Protein AF-A0A3A4AD34-F1 (afdb_monomer)

Radius of gyration: 14.54 Å; Cα contacts (8 Å, |Δi|>4): 156; chains: 1; bounding box: 36×30×35 Å

Solvent-accessible surface area (backbone atoms only — not comparable to full-atom values): 5460 Å² total; per-residue (Å²): 129,87,78,80,65,70,37,79,49,78,54,99,88,50,34,32,33,32,64,46,77,50,74,63,73,55,93,73,33,27,45,31,44,31,38,33,37,31,51,60,79,97,56,48,69,43,55,29,47,31,47,44,41,23,40,72,88,65,48,76,56,86,83,56,52,71,37,44,65,67,53,50,56,54,50,55,55,58,35,70,82,33,63,68,60,44,49,53,53,28,55,74,73,75,97

Organism: NCBI:txid1070861

Sequence (95 aa):
MARKVPRPFAYSWGSGRIVEEATAPNEFYEPALQLLVVEGGEHDGEEHLRFCFYSPGGSFQRHPLVVNREDIAELRRALGETPRIRAMLRELAGE

Structure (mmCIF, N/CA/C/O backbone):
data_AF-A0A3A4AD34-F1
#
_entry.id   AF-A0A3A4AD34-F1
#
loop_
_atom_site.group_PDB
_atom_site.id
_atom_site.type_symb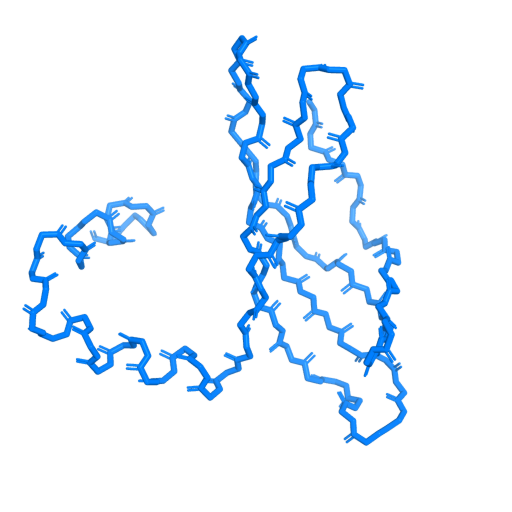ol
_atom_site.label_atom_id
_atom_site.label_alt_id
_atom_site.label_comp_id
_atom_site.label_asym_id
_atom_site.label_entity_id
_atom_site.label_seq_id
_atom_site.pdbx_PDB_ins_code
_atom_site.Cartn_x
_atom_site.Cartn_y
_atom_site.Cartn_z
_atom_site.occupancy
_atom_site.B_iso_or_equiv
_atom_site.auth_seq_id
_atom_site.auth_comp_id
_atom_site.auth_asym_id
_atom_site.auth_atom_id
_atom_site.pdbx_PDB_model_num
ATOM 1 N N . MET A 1 1 ? -16.777 5.208 -6.425 1.00 57.22 1 MET A N 1
ATOM 2 C CA . MET A 1 1 ? -16.560 4.289 -7.567 1.00 57.22 1 MET A CA 1
ATOM 3 C C . MET A 1 1 ? -15.060 4.067 -7.660 1.00 57.22 1 MET A C 1
ATOM 5 O O . MET A 1 1 ? -14.350 5.066 -7.661 1.00 57.22 1 MET A O 1
ATOM 9 N N . ALA A 1 2 ? -14.582 2.819 -7.663 1.00 69.38 2 ALA A N 1
ATOM 10 C CA . ALA A 1 2 ? -13.145 2.537 -7.725 1.00 69.38 2 ALA A CA 1
ATOM 11 C C . ALA A 1 2 ? -12.527 3.144 -8.999 1.00 69.38 2 ALA A C 1
ATOM 13 O O . ALA A 1 2 ? -13.159 3.135 -10.064 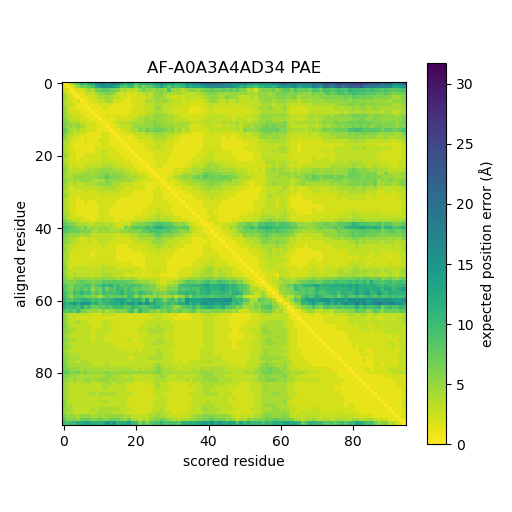1.00 69.38 2 ALA A O 1
ATOM 14 N N . ARG A 1 3 ? -11.324 3.724 -8.890 1.00 86.88 3 ARG A N 1
ATOM 15 C CA . ARG A 1 3 ? -10.634 4.330 -10.040 1.00 86.88 3 ARG A CA 1
ATOM 16 C C . ARG A 1 3 ? -10.186 3.217 -10.987 1.00 86.88 3 ARG A C 1
ATOM 18 O O . ARG A 1 3 ? -9.881 2.110 -10.556 1.00 86.88 3 ARG A O 1
ATOM 25 N N . LYS A 1 4 ? -10.132 3.504 -12.291 1.00 92.31 4 LYS A N 1
ATOM 26 C CA . LYS A 1 4 ? -9.649 2.521 -13.270 1.00 92.31 4 LYS A CA 1
ATOM 27 C C . LYS A 1 4 ? -8.163 2.232 -13.044 1.00 92.31 4 LYS A C 1
ATOM 29 O O . LYS A 1 4 ? -7.361 3.162 -12.949 1.00 92.31 4 LYS A O 1
ATOM 34 N N . VAL A 1 5 ? -7.829 0.947 -13.019 1.00 94.38 5 VAL A N 1
ATOM 35 C CA . VAL A 1 5 ? -6.466 0.411 -13.049 1.00 94.38 5 VAL A CA 1
ATOM 36 C C . VAL A 1 5 ? -6.265 -0.385 -14.356 1.00 94.38 5 VAL A C 1
ATOM 38 O O . VAL A 1 5 ? -7.244 -0.922 -14.879 1.00 94.38 5 VAL A O 1
ATOM 41 N N . PRO A 1 6 ? -5.045 -0.435 -14.923 1.00 96.38 6 PRO A N 1
ATOM 42 C CA . PRO A 1 6 ? -3.849 0.229 -14.427 1.00 96.38 6 PRO A CA 1
ATOM 43 C C . PRO A 1 6 ? -3.837 1.733 -14.731 1.00 96.38 6 PRO A C 1
ATOM 45 O O . PRO A 1 6 ? -4.418 2.192 -15.715 1.00 96.38 6 PRO A O 1
ATOM 48 N N . ARG A 1 7 ? -3.144 2.514 -13.898 1.00 96.06 7 ARG A N 1
ATOM 49 C CA . ARG A 1 7 ? -2.924 3.953 -14.137 1.00 96.06 7 ARG A CA 1
ATOM 50 C C . ARG A 1 7 ? -1.534 4.389 -13.678 1.00 96.06 7 ARG A C 1
ATOM 52 O O . ARG A 1 7 ? -1.011 3.793 -12.738 1.00 96.06 7 ARG A O 1
ATOM 59 N N . PRO A 1 8 ? -0.934 5.414 -14.301 1.00 96.25 8 PRO A N 1
ATOM 60 C CA . PRO A 1 8 ? 0.432 5.794 -13.981 1.00 96.25 8 PRO A CA 1
ATOM 61 C C . PRO A 1 8 ? 0.555 6.391 -12.573 1.00 96.25 8 PRO A C 1
ATOM 63 O O . PRO A 1 8 ? -0.368 7.037 -12.064 1.00 96.25 8 PRO A O 1
ATOM 66 N N . PHE A 1 9 ? 1.731 6.222 -11.977 1.00 94.31 9 PHE A N 1
ATOM 67 C CA . PHE A 1 9 ? 2.222 7.038 -10.872 1.00 94.31 9 PHE A CA 1
ATOM 68 C C . PHE A 1 9 ? 3.616 7.576 -11.209 1.00 94.31 9 PHE A C 1
ATOM 70 O O . PHE A 1 9 ? 4.351 6.983 -11.997 1.00 94.31 9 PHE A O 1
ATOM 77 N N . ALA A 1 10 ? 3.980 8.692 -10.586 1.00 92.88 10 ALA A N 1
ATOM 78 C CA . ALA A 1 10 ? 5.318 9.253 -10.674 1.00 92.88 10 ALA A CA 1
ATOM 79 C C . ALA A 1 10 ? 5.700 9.878 -9.330 1.00 92.88 10 ALA A C 1
ATOM 81 O O . ALA A 1 10 ? 4.944 10.673 -8.766 1.00 92.88 10 ALA A O 1
ATOM 82 N N . TYR A 1 11 ? 6.873 9.504 -8.840 1.00 89.62 11 TYR A N 1
ATOM 83 C CA . TYR A 1 11 ? 7.552 10.063 -7.682 1.00 89.62 11 TYR A CA 1
ATOM 84 C C . TYR A 1 11 ? 8.949 10.535 -8.086 1.00 89.62 11 TYR A C 1
ATOM 86 O O . TYR A 1 11 ? 9.458 10.184 -9.146 1.00 89.62 11 TYR A O 1
ATOM 94 N N . SER A 1 12 ? 9.599 11.308 -7.216 1.00 88.00 12 SER A N 1
ATOM 95 C CA . SER A 1 12 ? 10.989 11.733 -7.426 1.00 88.00 12 SER A CA 1
ATOM 96 C C . SER A 1 12 ? 11.986 10.569 -7.450 1.00 88.00 12 SER A C 1
ATOM 98 O O . SER A 1 12 ? 13.084 10.736 -7.964 1.00 88.00 12 SER A O 1
ATOM 100 N N . TRP A 1 13 ? 11.620 9.420 -6.877 1.00 87.19 13 TRP A N 1
ATOM 101 C CA 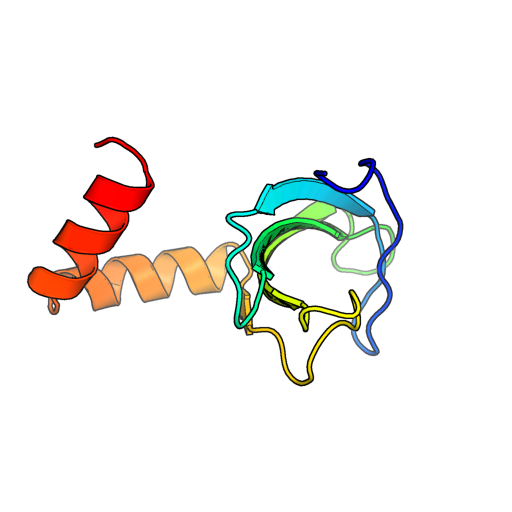. TRP A 1 13 ? 12.455 8.220 -6.778 1.00 87.19 13 TRP A CA 1
ATOM 102 C C . TRP A 1 13 ? 12.108 7.137 -7.812 1.00 87.19 13 TRP A C 1
ATOM 104 O O . TRP A 1 13 ? 12.837 6.162 -7.921 1.00 87.19 13 TRP A O 1
ATOM 114 N N . GLY A 1 14 ? 11.013 7.278 -8.566 1.00 90.50 14 GLY A N 1
ATOM 115 C CA . GLY A 1 14 ? 10.576 6.248 -9.509 1.00 90.50 14 GLY A CA 1
ATOM 116 C C . GLY A 1 14 ? 9.186 6.496 -10.085 1.00 90.50 14 GLY A C 1
ATOM 117 O O . GLY A 1 14 ? 8.402 7.298 -9.572 1.00 90.50 14 GLY A O 1
ATOM 118 N N . SER A 1 15 ? 8.864 5.796 -11.166 1.00 95.31 15 SER A N 1
ATOM 119 C CA . SER A 1 15 ? 7.567 5.852 -11.845 1.00 95.31 15 SER A CA 1
ATOM 120 C C . SER A 1 15 ? 7.109 4.457 -12.240 1.00 95.31 15 SER A C 1
ATOM 122 O O . SER A 1 15 ? 7.908 3.530 -12.263 1.00 95.31 15 SER A O 1
ATOM 124 N N . GLY A 1 16 ? 5.831 4.309 -12.567 1.00 97.19 16 GLY A N 1
ATOM 125 C CA . GLY A 1 16 ? 5.291 3.036 -13.026 1.00 97.19 16 GLY A CA 1
ATOM 126 C C . GLY A 1 16 ? 3.775 3.032 -13.011 1.00 97.19 16 GLY A C 1
ATOM 127 O O . GLY A 1 16 ? 3.137 4.058 -13.282 1.00 97.19 16 GLY A O 1
ATOM 128 N N . ARG A 1 17 ? 3.177 1.890 -12.666 1.00 97.94 17 ARG A N 1
ATOM 129 C CA . ARG A 1 17 ? 1.724 1.688 -12.699 1.00 97.94 17 ARG A CA 1
ATOM 130 C C . ARG A 1 17 ? 1.158 1.262 -11.357 1.00 97.94 17 ARG A C 1
ATOM 132 O O . ARG A 1 17 ? 1.713 0.430 -10.659 1.00 97.94 17 ARG A O 1
ATOM 139 N N . ILE A 1 18 ? -0.001 1.814 -11.026 1.00 97.56 18 ILE A N 1
ATOM 140 C CA . ILE A 1 18 ? -0.884 1.283 -9.990 1.00 97.56 18 ILE A CA 1
ATOM 141 C C . ILE A 1 18 ? -1.702 0.190 -10.658 1.00 97.56 18 ILE A C 1
ATOM 143 O O . ILE A 1 18 ? -2.496 0.504 -11.549 1.00 97.56 18 ILE A O 1
ATOM 147 N N . VAL A 1 19 ? -1.469 -1.061 -10.278 1.00 98.12 19 VAL A N 1
ATOM 148 C CA . VAL A 1 19 ? -2.050 -2.246 -10.927 1.00 98.12 19 VAL A CA 1
ATOM 149 C C . VAL A 1 19 ? -3.259 -2.792 -10.170 1.00 98.12 19 VAL A C 1
ATOM 151 O O . VAL A 1 19 ? -4.175 -3.313 -10.798 1.00 98.12 19 VAL A O 1
ATOM 154 N N . GLU A 1 20 ? -3.319 -2.573 -8.854 1.00 97.81 20 GLU A N 1
ATOM 155 C CA . GLU A 1 20 ? -4.467 -2.904 -8.006 1.00 97.81 20 GLU A CA 1
ATOM 156 C C 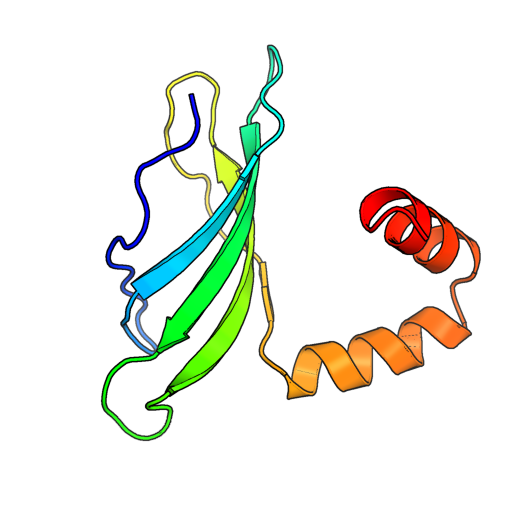. GLU A 1 20 ? -4.802 -1.736 -7.076 1.00 97.81 20 GLU A C 1
ATOM 158 O O . GLU A 1 20 ? -3.924 -0.972 -6.664 1.00 97.81 20 GLU A O 1
ATOM 163 N N . GLU A 1 21 ? -6.085 -1.585 -6.751 1.00 96.56 21 GLU A N 1
ATOM 164 C CA . GLU A 1 21 ? -6.576 -0.574 -5.819 1.00 96.56 21 GLU A CA 1
ATOM 165 C C . GLU A 1 21 ? -7.820 -1.090 -5.084 1.00 96.56 21 GLU A C 1
ATOM 167 O O . GLU A 1 21 ? -8.810 -1.459 -5.715 1.00 96.56 21 GLU A O 1
ATOM 172 N N . ALA A 1 22 ? -7.787 -1.059 -3.753 1.00 95.25 22 ALA A N 1
ATOM 173 C CA . ALA A 1 22 ? -8.944 -1.267 -2.888 1.00 95.25 22 ALA A CA 1
ATOM 174 C C . ALA A 1 22 ? -9.269 0.040 -2.157 1.00 95.25 22 ALA A C 1
ATOM 176 O O . ALA A 1 22 ? -8.364 0.667 -1.604 1.00 95.25 22 ALA A O 1
ATOM 177 N N . THR A 1 23 ? -10.541 0.456 -2.140 1.00 94.44 23 THR A N 1
ATOM 178 C CA . THR A 1 23 ? -10.980 1.682 -1.451 1.00 94.44 23 THR A CA 1
ATOM 179 C C . THR A 1 23 ? -12.257 1.471 -0.639 1.00 94.44 23 THR A C 1
ATOM 181 O O . THR A 1 23 ? -13.064 0.598 -0.954 1.00 94.44 23 THR A O 1
ATOM 184 N N . ALA A 1 24 ? -12.445 2.274 0.415 1.00 92.94 24 ALA A N 1
ATOM 185 C CA . ALA A 1 24 ? -13.613 2.198 1.303 1.00 92.94 24 ALA A CA 1
ATOM 186 C C . ALA A 1 24 ? -14.161 3.602 1.649 1.00 92.94 24 ALA A C 1
ATOM 188 O O . ALA A 1 24 ? -13.956 4.086 2.763 1.00 92.94 24 ALA A O 1
ATOM 189 N N . PRO A 1 25 ? -14.809 4.301 0.695 1.00 91.88 25 PRO A N 1
ATOM 190 C CA . PRO A 1 25 ? -15.242 5.688 0.872 1.00 91.88 25 PRO A CA 1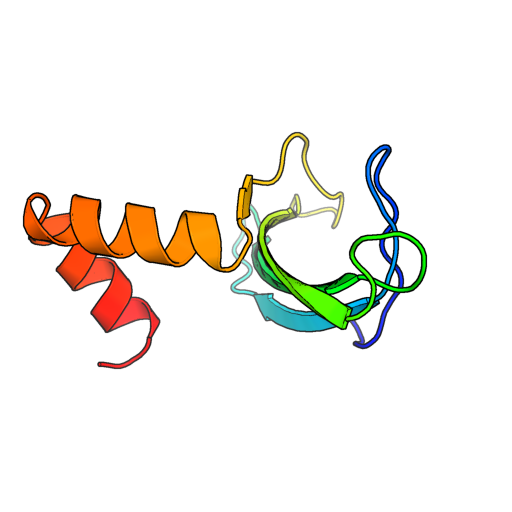
ATOM 191 C C . PRO A 1 25 ? -16.263 5.867 2.003 1.00 91.88 25 PRO A C 1
ATOM 193 O O . PRO A 1 25 ? -17.182 5.065 2.155 1.00 91.88 25 PRO A O 1
ATOM 196 N N . ASN A 1 26 ? -16.137 6.972 2.739 1.00 90.31 26 ASN A N 1
ATOM 197 C CA . ASN A 1 26 ? -17.119 7.465 3.707 1.00 90.31 26 ASN A CA 1
ATOM 198 C C . ASN A 1 26 ? -17.349 8.981 3.519 1.00 90.31 26 ASN A C 1
ATOM 200 O O . ASN A 1 26 ? -16.836 9.582 2.575 1.00 90.31 26 ASN A O 1
ATOM 204 N N . GLU A 1 27 ? -18.138 9.607 4.396 1.00 91.06 27 GLU A N 1
ATOM 205 C CA . GLU A 1 27 ? -18.469 11.040 4.306 1.00 91.06 27 GLU A CA 1
ATOM 206 C C . GLU A 1 27 ? -17.264 11.982 4.511 1.00 91.06 27 GLU A C 1
ATOM 208 O O . GLU A 1 27 ? -17.284 13.126 4.058 1.00 91.06 27 GLU A O 1
ATOM 213 N N . PHE A 1 28 ? -16.198 11.503 5.157 1.00 90.38 28 PHE A N 1
ATOM 214 C CA . PHE A 1 28 ? -15.027 12.296 5.531 1.00 90.38 28 PHE A CA 1
ATOM 215 C C . PHE A 1 28 ? -13.837 12.099 4.591 1.00 90.38 28 PHE A C 1
ATOM 217 O O . PHE A 1 28 ? -13.104 13.053 4.332 1.00 90.38 28 PHE A O 1
ATOM 224 N N . TYR A 1 29 ? -13.600 10.876 4.115 1.00 91.56 29 TYR A N 1
ATOM 225 C CA . TYR A 1 29 ? -12.478 10.534 3.240 1.00 91.56 29 TYR A CA 1
ATOM 226 C C . TYR A 1 29 ? -12.663 9.161 2.578 1.00 91.56 29 TYR A C 1
ATOM 228 O O . TYR A 1 29 ? -13.547 8.376 2.920 1.00 91.56 29 TYR A O 1
ATOM 236 N N . GLU A 1 30 ? -11.783 8.856 1.628 1.00 93.12 30 GLU A N 1
ATOM 237 C CA . GLU A 1 30 ? -11.700 7.558 0.964 1.00 93.12 30 GLU A CA 1
ATOM 238 C C . GLU A 1 30 ? -10.303 6.956 1.191 1.00 93.12 30 GLU A C 1
ATOM 240 O O . GLU A 1 30 ? -9.367 7.339 0.482 1.00 93.12 30 GLU A O 1
ATOM 245 N N . PRO A 1 31 ? -10.118 6.054 2.177 1.00 94.00 31 PRO A N 1
ATOM 246 C CA . PRO A 1 31 ? -8.879 5.305 2.322 1.00 94.00 31 PRO A CA 1
ATOM 247 C C . PRO A 1 31 ? -8.686 4.390 1.115 1.00 94.00 31 PRO A C 1
ATOM 249 O O . PRO A 1 31 ? -9.654 3.850 0.569 1.00 94.00 31 PRO A O 1
ATOM 252 N N . ALA A 1 32 ? -7.430 4.218 0.717 1.00 94.81 32 ALA A N 1
ATOM 253 C CA . ALA A 1 32 ? -7.047 3.399 -0.415 1.00 94.81 32 ALA A CA 1
ATOM 254 C C . ALA A 1 32 ? -5.751 2.626 -0.141 1.00 94.81 32 ALA A C 1
ATOM 256 O O . ALA A 1 32 ? -4.757 3.190 0.331 1.00 94.81 32 ALA A O 1
ATOM 257 N N . LEU A 1 33 ? -5.771 1.343 -0.500 1.00 95.94 33 LEU A N 1
ATOM 258 C CA . LEU A 1 33 ? -4.602 0.476 -0.605 1.00 95.94 33 LEU A CA 1
ATOM 259 C C . LEU A 1 33 ? -4.318 0.256 -2.082 1.00 95.94 33 LEU A C 1
ATOM 261 O O . LEU A 1 33 ? -5.222 -0.109 -2.831 1.00 95.94 33 LEU A O 1
ATOM 265 N N . GLN A 1 34 ? -3.089 0.510 -2.511 1.00 96.94 34 GLN A N 1
ATOM 266 C CA . GLN A 1 34 ? -2.708 0.432 -3.920 1.00 96.94 34 GLN A CA 1
ATOM 267 C C . GLN A 1 34 ? -1.450 -0.403 -4.089 1.00 96.94 34 GLN A C 1
ATOM 269 O O . GLN A 1 34 ? -0.468 -0.166 -3.388 1.00 96.94 34 GLN A O 1
ATOM 274 N N . LEU A 1 35 ? -1.464 -1.319 -5.055 1.00 97.94 35 LEU A N 1
ATOM 275 C CA . LEU A 1 35 ? -0.268 -2.027 -5.498 1.00 97.94 35 LEU A CA 1
ATOM 276 C C . LEU A 1 35 ? 0.366 -1.251 -6.650 1.00 97.94 35 LEU A C 1
ATOM 278 O O . LEU A 1 35 ? -0.279 -0.994 -7.670 1.00 97.94 35 LEU A O 1
ATOM 282 N N . LEU A 1 36 ? 1.615 -0.845 -6.462 1.00 97.75 36 LEU A N 1
ATOM 283 C CA . LEU A 1 36 ? 2.432 -0.130 -7.430 1.00 97.75 36 LEU A CA 1
ATOM 284 C C . LEU A 1 36 ? 3.464 -1.106 -7.988 1.00 97.75 36 LEU A C 1
ATOM 286 O O . LEU A 1 36 ? 4.125 -1.785 -7.213 1.00 97.75 36 LEU A O 1
ATOM 290 N N . VAL A 1 37 ? 3.626 -1.125 -9.305 1.00 98.12 37 VAL A N 1
ATOM 291 C CA . VAL A 1 37 ? 4.728 -1.797 -9.998 1.00 98.12 37 VAL A CA 1
ATOM 292 C C . VAL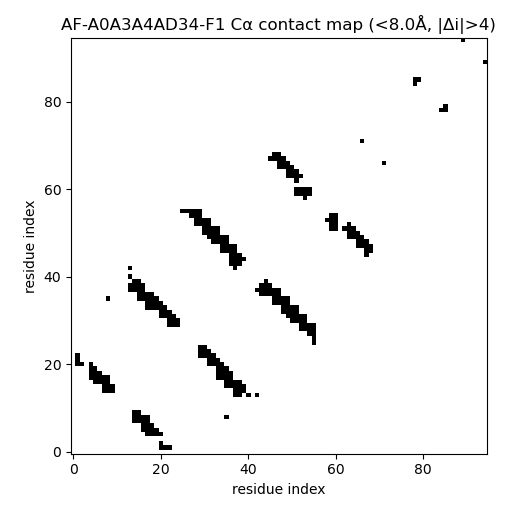 A 1 37 ? 5.584 -0.715 -10.637 1.00 98.12 37 VAL A C 1
ATOM 294 O O . VAL A 1 37 ? 5.072 0.081 -11.434 1.00 98.12 37 VAL A O 1
ATOM 297 N N . VAL A 1 38 ? 6.849 -0.638 -10.235 1.00 97.25 38 VAL A N 1
ATOM 298 C CA . VAL A 1 38 ? 7.828 0.302 -10.793 1.00 97.25 38 VAL A CA 1
ATOM 299 C C . VAL A 1 38 ? 8.189 -0.134 -12.211 1.00 97.25 38 VAL A C 1
ATOM 301 O O . VAL A 1 38 ? 8.302 -1.323 -12.493 1.00 97.25 38 VAL A O 1
ATOM 304 N N . GLU A 1 39 ? 8.339 0.834 -13.109 1.00 97.12 39 GLU A N 1
ATOM 305 C CA . GLU A 1 39 ? 8.725 0.605 -14.498 1.00 97.12 39 GLU A CA 1
ATOM 306 C C . GLU A 1 39 ? 9.988 1.414 -14.825 1.00 97.12 39 GLU A C 1
ATOM 308 O O . GLU A 1 39 ? 10.016 2.642 -14.690 1.00 97.12 39 GLU A O 1
ATOM 313 N N . GLY A 1 40 ? 11.014 0.716 -15.309 1.00 92.12 40 GLY A N 1
ATOM 314 C CA . GLY A 1 40 ? 12.313 1.254 -15.698 1.00 92.12 40 GLY A CA 1
ATOM 315 C C . GLY A 1 40 ? 13.259 1.573 -14.535 1.00 92.12 40 GLY A C 1
ATOM 316 O O . GLY A 1 40 ? 12.891 1.599 -13.363 1.00 92.12 40 GLY A O 1
ATOM 317 N N . GLY A 1 41 ? 14.514 1.865 -14.887 1.00 88.38 41 GLY A N 1
ATOM 318 C CA . GLY A 1 41 ? 15.564 2.176 -13.916 1.00 88.38 41 GLY A CA 1
ATOM 319 C C . GLY A 1 41 ? 16.074 0.945 -13.162 1.00 88.38 41 GLY A C 1
ATOM 320 O O . GLY A 1 41 ? 15.949 -0.180 -13.633 1.00 88.38 41 GLY A O 1
ATOM 321 N N . GLU A 1 42 ? 16.696 1.182 -12.008 1.00 88.25 42 GLU A N 1
ATOM 322 C CA . GLU A 1 42 ? 17.296 0.138 -11.162 1.00 88.25 42 GLU A CA 1
ATOM 323 C C . GLU A 1 42 ? 16.248 -0.757 -10.480 1.00 88.25 42 GLU A C 1
ATOM 325 O O . GLU A 1 42 ? 16.499 -1.936 -10.262 1.00 88.25 42 GLU A O 1
ATOM 330 N N . HIS A 1 43 ? 15.059 -0.212 -10.222 1.00 90.06 43 HIS A N 1
ATOM 331 C CA . HIS A 1 43 ? 13.969 -0.858 -9.486 1.00 90.06 43 HIS A CA 1
ATOM 332 C C . HIS A 1 43 ? 12.870 -1.420 -10.410 1.00 90.06 43 HIS A C 1
ATOM 334 O O . HIS A 1 43 ? 11.726 -1.579 -9.990 1.00 90.06 43 HIS A O 1
ATOM 340 N N . ASP A 1 44 ? 13.170 -1.664 -11.690 1.00 95.19 44 ASP A N 1
ATOM 341 C CA . ASP A 1 44 ? 12.176 -2.135 -12.664 1.00 95.19 44 ASP A CA 1
ATOM 342 C C . ASP A 1 44 ? 11.512 -3.449 -12.218 1.00 95.19 44 ASP A C 1
ATOM 344 O O . ASP A 1 44 ? 12.180 -4.427 -11.877 1.00 95.19 44 ASP A O 1
ATOM 348 N N . GLY A 1 45 ? 10.180 -3.467 -12.220 1.00 96.00 45 GLY A N 1
ATOM 349 C CA . GLY A 1 45 ? 9.374 -4.600 -11.770 1.00 96.00 45 GLY A CA 1
ATOM 350 C C . GLY A 1 45 ? 9.201 -4.718 -10.253 1.00 96.00 45 GLY A C 1
ATOM 351 O O . GLY A 1 45 ? 8.486 -5.620 -9.811 1.00 96.00 45 GLY A O 1
ATOM 352 N N . GLU A 1 46 ? 9.796 -3.836 -9.443 1.00 96.56 46 GLU A N 1
ATOM 353 C CA . GLU A 1 46 ? 9.573 -3.850 -7.996 1.00 96.56 46 GLU A CA 1
ATOM 354 C C . GLU A 1 46 ? 8.119 -3.521 -7.641 1.00 96.56 46 GLU A C 1
ATOM 356 O O . GLU A 1 46 ? 7.492 -2.613 -8.194 1.00 96.56 46 GLU A O 1
ATOM 361 N N . GLU A 1 47 ? 7.592 -4.265 -6.669 1.00 97.56 47 GLU A N 1
ATOM 362 C CA . GLU A 1 47 ? 6.259 -4.057 -6.118 1.00 97.56 47 GLU A CA 1
ATOM 363 C C . GLU A 1 47 ? 6.315 -3.254 -4.820 1.00 97.56 47 GLU A C 1
ATOM 365 O O . GLU A 1 47 ? 7.060 -3.582 -3.891 1.00 97.56 47 GLU A O 1
ATOM 370 N N . HIS A 1 48 ? 5.437 -2.259 -4.725 1.00 97.38 48 HIS A N 1
ATOM 371 C CA . HIS A 1 48 ? 5.246 -1.465 -3.521 1.00 97.38 48 HIS A CA 1
ATOM 372 C C . HIS A 1 48 ? 3.770 -1.402 -3.142 1.00 97.38 48 HIS A C 1
ATOM 374 O O . HIS A 1 48 ? 2.900 -1.202 -3.990 1.00 97.38 48 HIS A O 1
ATOM 380 N N . LEU A 1 49 ? 3.486 -1.488 -1.846 1.00 97.44 49 LEU A N 1
ATOM 381 C CA . LEU A 1 49 ? 2.157 -1.247 -1.302 1.00 97.44 49 LEU A CA 1
ATOM 382 C C . LEU A 1 49 ? 2.067 0.203 -0.825 1.00 97.44 49 LEU A C 1
ATOM 384 O O . LEU A 1 49 ? 2.881 0.663 -0.024 1.00 97.44 49 LEU A O 1
ATOM 388 N N . ARG A 1 50 ? 1.065 0.936 -1.308 1.00 96.69 50 ARG A N 1
ATOM 389 C CA . ARG A 1 50 ? 0.811 2.321 -0.910 1.00 96.69 50 ARG A CA 1
ATOM 390 C C . ARG A 1 50 ? -0.456 2.438 -0.076 1.00 96.69 50 ARG A C 1
ATOM 392 O O . ARG A 1 50 ? -1.546 2.123 -0.550 1.00 96.69 50 ARG A O 1
ATOM 399 N N . PHE A 1 51 ? -0.303 2.991 1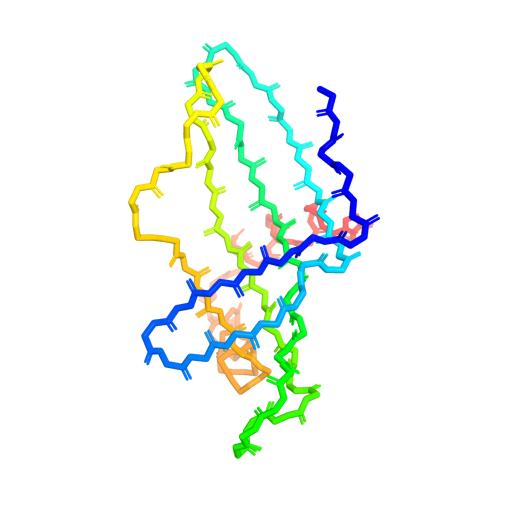.122 1.00 95.62 51 PHE A N 1
ATOM 400 C CA . PHE A 1 51 ? -1.381 3.422 2.003 1.00 95.62 51 PHE A CA 1
ATOM 401 C C . PHE A 1 51 ? -1.611 4.915 1.796 1.00 95.62 51 PHE A C 1
ATOM 403 O O . PHE A 1 51 ? -0.716 5.743 1.995 1.00 95.62 51 PHE A O 1
ATOM 410 N N . CYS A 1 52 ? -2.814 5.271 1.366 1.00 94.50 52 CYS A N 1
ATOM 411 C CA . CYS A 1 52 ? -3.171 6.653 1.086 1.00 94.50 52 CYS A CA 1
ATOM 412 C C . CYS A 1 52 ? -4.659 6.896 1.318 1.00 94.50 52 CYS A C 1
ATOM 414 O O . CYS A 1 52 ? -5.419 5.983 1.636 1.00 94.50 52 CYS A O 1
ATOM 416 N N . PHE A 1 53 ? -5.078 8.145 1.165 1.00 93.19 53 PHE A N 1
ATOM 417 C CA . PHE A 1 53 ? -6.485 8.495 1.182 1.00 93.19 53 PHE A CA 1
ATOM 418 C C . PHE A 1 53 ? -6.761 9.679 0.258 1.00 93.19 53 PHE A C 1
ATOM 420 O O . PHE A 1 53 ? -5.884 10.501 -0.036 1.00 93.19 53 PHE A O 1
ATOM 427 N N . TYR A 1 54 ? -8.004 9.752 -0.197 1.00 90.94 54 TYR A N 1
ATOM 428 C CA . TYR A 1 54 ? -8.540 10.868 -0.958 1.00 90.94 54 TYR A CA 1
ATOM 429 C C . TYR A 1 54 ? -9.503 11.670 -0.085 1.00 90.94 54 TYR A C 1
ATOM 431 O O . TYR A 1 54 ? -10.199 11.117 0.766 1.00 90.94 54 TYR A O 1
ATOM 439 N N . SER A 1 55 ? -9.552 12.982 -0.299 1.00 87.19 55 SER A N 1
ATOM 440 C CA . SER A 1 55 ? -10.610 13.823 0.268 1.00 87.19 55 SER A CA 1
ATOM 441 C C . SER A 1 55 ? -11.973 13.482 -0.359 1.00 87.19 55 SER A C 1
ATOM 443 O O . SER A 1 55 ? -12.010 12.870 -1.431 1.00 87.19 55 SER A O 1
ATOM 445 N N . PRO A 1 56 ? -13.097 13.945 0.221 1.00 82.69 56 PRO A N 1
ATOM 446 C CA . PRO A 1 56 ? -14.423 13.774 -0.381 1.00 82.69 56 PRO A CA 1
ATOM 447 C C . PRO A 1 56 ? -14.526 14.360 -1.799 1.00 82.69 56 PRO A C 1
ATOM 449 O O . PRO A 1 56 ? -15.264 13.851 -2.634 1.00 82.69 56 PRO A O 1
ATOM 452 N N . GLY A 1 57 ? -13.732 15.395 -2.101 1.00 78.75 57 GLY A N 1
ATOM 453 C CA . GLY A 1 57 ? -13.609 15.979 -3.442 1.00 78.75 57 GLY A CA 1
ATOM 454 C C . GLY A 1 57 ? -12.705 15.192 -4.399 1.00 78.75 57 GLY A C 1
ATOM 455 O O . GLY A 1 57 ? -12.415 15.667 -5.493 1.00 78.75 57 GLY A O 1
ATOM 456 N N . GLY A 1 58 ? -12.206 14.023 -3.992 1.00 76.62 58 GLY A N 1
ATOM 457 C CA . GLY A 1 58 ? -11.353 13.153 -4.799 1.00 76.62 58 GLY A CA 1
ATOM 458 C C . GLY A 1 58 ? -9.887 13.581 -4.882 1.00 76.62 58 GLY A C 1
ATOM 459 O O . GLY A 1 58 ? -9.124 12.965 -5.629 1.00 76.62 58 GLY A O 1
ATOM 460 N N . SER A 1 59 ? -9.461 14.602 -4.128 1.00 79.56 59 SER A N 1
ATOM 461 C CA . SER A 1 59 ? -8.063 15.043 -4.127 1.00 79.56 59 SER A CA 1
ATOM 462 C C . SER A 1 59 ? -7.193 14.125 -3.271 1.00 79.56 59 SER A C 1
ATOM 464 O O . SER A 1 59 ? -7.489 13.878 -2.101 1.00 79.56 59 SER A O 1
ATOM 466 N N . PHE A 1 60 ? -6.108 13.625 -3.863 1.00 79.06 60 PHE A N 1
ATOM 467 C CA . PHE A 1 60 ? -5.107 12.823 -3.164 1.00 79.06 60 PHE A CA 1
ATOM 468 C C . PHE A 1 60 ? -4.397 13.672 -2.107 1.00 79.06 60 PHE A C 1
ATOM 470 O O . PHE A 1 60 ? -3.927 14.770 -2.414 1.00 79.06 60 PHE A O 1
ATOM 477 N N . GLN A 1 61 ? -4.331 13.184 -0.871 1.00 79.00 61 GLN A N 1
ATOM 478 C CA . GLN A 1 61 ? -3.736 13.932 0.237 1.00 79.00 61 GLN A CA 1
ATOM 479 C C . GLN A 1 61 ? -2.240 13.625 0.411 1.00 79.00 61 GLN A C 1
ATOM 481 O O . GLN A 1 61 ? -1.719 12.632 -0.097 1.00 79.00 61 GLN A O 1
ATOM 486 N N . ARG A 1 62 ? -1.518 14.548 1.063 1.00 74.56 62 ARG A N 1
ATOM 487 C CA . ARG A 1 62 ? -0.043 14.554 1.118 1.00 74.56 62 ARG A CA 1
ATOM 488 C C . ARG A 1 62 ? 0.525 13.385 1.939 1.00 74.56 62 ARG A C 1
ATOM 490 O O . ARG A 1 62 ? -0.076 12.973 2.921 1.00 74.56 62 ARG A O 1
ATOM 497 N N . HIS A 1 63 ? 1.731 12.953 1.556 1.00 80.00 63 HIS A N 1
ATOM 498 C CA . HIS A 1 63 ? 2.573 11.951 2.236 1.00 80.00 63 HIS A CA 1
ATOM 499 C C . HIS A 1 63 ? 1.935 10.560 2.394 1.00 80.00 63 HIS A C 1
ATOM 501 O O . HIS A 1 63 ? 1.738 10.098 3.517 1.00 80.00 63 HIS A O 1
ATOM 507 N N . PRO A 1 64 ? 1.630 9.863 1.283 1.00 89.50 64 PRO A N 1
ATOM 508 C CA . PRO A 1 64 ? 1.261 8.459 1.374 1.00 89.50 64 PRO A CA 1
ATOM 509 C C . PRO A 1 64 ? 2.435 7.643 1.920 1.00 89.50 64 PRO A C 1
ATOM 511 O O . PRO A 1 64 ? 3.591 7.915 1.587 1.00 89.50 64 PRO A O 1
ATOM 514 N N . LEU A 1 65 ? 2.132 6.615 2.706 1.00 94.50 65 LEU A N 1
ATOM 515 C CA . LEU A 1 65 ? 3.128 5.622 3.084 1.00 94.50 65 LEU A CA 1
ATOM 516 C C . LEU A 1 65 ? 3.263 4.633 1.925 1.00 94.50 65 LEU A C 1
ATOM 518 O O . LEU A 1 65 ? 2.281 4.005 1.538 1.00 94.50 65 LEU A O 1
ATOM 522 N N . VAL A 1 66 ? 4.463 4.518 1.368 1.00 95.00 66 VAL A N 1
ATOM 523 C CA . VAL A 1 66 ? 4.813 3.534 0.340 1.00 95.00 66 VAL A CA 1
ATOM 524 C C . VAL A 1 66 ? 5.822 2.586 0.966 1.00 95.00 66 VAL A C 1
ATOM 526 O O . VAL A 1 66 ? 6.827 3.058 1.487 1.00 95.00 66 VAL A O 1
ATOM 529 N N . VAL A 1 67 ? 5.539 1.287 0.936 1.00 96.31 67 VAL A N 1
ATOM 530 C CA . VAL A 1 67 ? 6.411 0.245 1.489 1.00 96.31 67 VAL A CA 1
ATOM 531 C C . VAL A 1 67 ? 6.760 -0.759 0.400 1.00 96.31 67 VAL A C 1
ATOM 533 O O . VAL A 1 67 ? 5.875 -1.199 -0.338 1.00 96.31 67 VAL A O 1
ATOM 536 N N . ASN A 1 68 ? 8.039 -1.092 0.267 1.00 95.50 68 ASN A N 1
ATOM 537 C CA . ASN A 1 68 ? 8.501 -2.140 -0.643 1.00 95.50 68 ASN A CA 1
ATOM 538 C C . ASN A 1 68 ? 8.412 -3.527 0.034 1.00 95.50 68 ASN A C 1
ATOM 540 O O . ASN A 1 68 ? 7.921 -3.672 1.159 1.00 95.50 68 ASN A O 1
ATOM 544 N N . ARG A 1 69 ? 8.879 -4.582 -0.642 1.00 95.06 69 ARG A N 1
ATOM 545 C CA . ARG A 1 69 ? 8.874 -5.938 -0.061 1.00 95.06 69 ARG A CA 1
ATOM 546 C C . ARG A 1 69 ? 9.792 -6.096 1.158 1.00 95.06 69 ARG A C 1
ATOM 548 O O . ARG A 1 69 ? 9.477 -6.906 2.031 1.00 95.06 69 ARG A O 1
ATOM 555 N N . GLU A 1 70 ? 10.889 -5.348 1.237 1.00 96.31 70 GLU A N 1
ATOM 556 C CA . GLU A 1 70 ? 11.808 -5.377 2.383 1.00 96.31 70 GLU A CA 1
ATOM 557 C C . GLU A 1 70 ? 11.155 -4.751 3.621 1.00 96.31 70 GLU A C 1
ATOM 559 O O . GLU A 1 70 ? 11.114 -5.373 4.684 1.00 96.31 70 GLU A O 1
ATOM 564 N N . ASP A 1 71 ? 10.526 -3.585 3.457 1.00 97.19 71 ASP A N 1
ATOM 565 C CA . ASP A 1 71 ? 9.731 -2.921 4.489 1.00 97.19 71 ASP A CA 1
ATOM 566 C C . ASP A 1 71 ? 8.631 -3.849 5.022 1.00 97.19 71 ASP A C 1
ATOM 568 O O . ASP A 1 71 ? 8.424 -3.953 6.231 1.00 97.19 71 ASP A O 1
ATOM 572 N N . ILE A 1 72 ? 7.935 -4.574 4.134 1.00 96.00 72 ILE A N 1
ATOM 573 C CA . ILE A 1 72 ? 6.908 -5.553 4.526 1.00 96.00 72 ILE A CA 1
ATOM 574 C C . ILE A 1 72 ? 7.508 -6.663 5.401 1.00 96.00 72 ILE A C 1
ATOM 576 O O . ILE A 1 72 ? 6.879 -7.078 6.381 1.00 96.00 72 ILE A O 1
ATOM 580 N N . ALA A 1 73 ? 8.710 -7.149 5.082 1.00 96.69 73 ALA A N 1
ATOM 581 C CA . ALA A 1 73 ? 9.376 -8.180 5.872 1.00 96.69 73 ALA A CA 1
ATOM 582 C C . ALA A 1 73 ? 9.727 -7.683 7.287 1.00 96.69 73 ALA A C 1
ATOM 584 O O . ALA A 1 73 ? 9.480 -8.399 8.264 1.00 96.69 73 ALA A O 1
ATOM 585 N N . GLU A 1 74 ? 10.229 -6.453 7.417 1.00 97.94 74 GLU A N 1
ATOM 586 C CA . GLU A 1 74 ? 10.544 -5.856 8.721 1.00 97.94 74 GLU A CA 1
ATOM 587 C C . GLU A 1 74 ? 9.281 -5.499 9.519 1.00 97.94 74 GLU A C 1
ATOM 589 O O . GLU A 1 74 ? 9.184 -5.816 10.709 1.00 97.94 74 GLU A O 1
ATOM 594 N N . LEU A 1 75 ? 8.250 -4.948 8.870 1.00 96.94 75 LEU A N 1
ATOM 595 C CA . LEU A 1 75 ? 6.949 -4.694 9.498 1.00 96.94 75 LEU A CA 1
ATOM 596 C C . LEU A 1 75 ? 6.321 -5.989 10.013 1.00 96.94 75 LEU A C 1
ATOM 598 O O . LEU A 1 75 ? 5.811 -6.028 11.131 1.00 96.94 75 LEU A O 1
ATOM 602 N N . ARG A 1 76 ? 6.408 -7.084 9.250 1.00 96.12 76 ARG A N 1
ATOM 603 C CA . ARG A 1 76 ? 5.939 -8.400 9.696 1.00 96.12 76 ARG A CA 1
ATOM 604 C C . ARG A 1 76 ? 6.647 -8.861 10.973 1.00 96.12 76 ARG A C 1
ATOM 606 O O . ARG A 1 76 ? 5.991 -9.458 11.827 1.00 96.12 76 ARG A O 1
ATOM 613 N N . ARG A 1 77 ? 7.952 -8.607 11.121 1.00 97.25 77 ARG A N 1
ATOM 614 C CA . ARG A 1 77 ? 8.686 -8.914 12.362 1.00 97.25 77 ARG A CA 1
ATOM 615 C C . ARG A 1 77 ? 8.189 -8.050 13.518 1.00 97.25 77 AR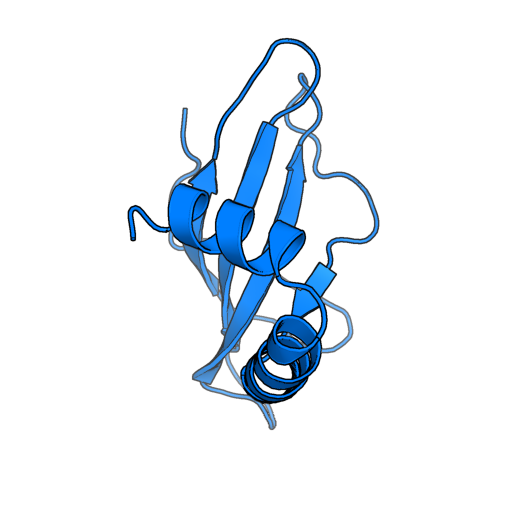G A C 1
ATOM 617 O O . ARG A 1 77 ? 7.851 -8.594 14.565 1.00 97.25 77 ARG A O 1
ATOM 624 N N . ALA A 1 78 ? 8.045 -6.741 13.308 1.00 97.62 78 ALA A N 1
ATOM 625 C CA . ALA A 1 78 ? 7.516 -5.817 14.316 1.00 97.62 78 ALA A CA 1
ATOM 626 C C . ALA A 1 78 ? 6.073 -6.160 14.752 1.00 97.62 78 ALA A C 1
ATOM 628 O O . ALA A 1 78 ? 5.701 -5.988 15.915 1.00 97.62 78 ALA A O 1
ATOM 629 N N . LEU A 1 79 ? 5.261 -6.717 13.846 1.00 97.44 79 LEU A N 1
ATOM 630 C CA . LEU A 1 79 ? 3.916 -7.220 14.149 1.00 97.44 79 LEU A CA 1
ATOM 631 C C . LEU A 1 79 ? 3.903 -8.427 15.103 1.00 97.44 79 LEU A C 1
ATOM 633 O O . LEU A 1 79 ? 2.862 -8.718 15.697 1.00 97.44 79 LEU A O 1
ATOM 637 N N . GLY A 1 80 ? 5.035 -9.116 15.283 1.00 96.81 80 GLY A N 1
ATOM 638 C CA . GLY A 1 80 ? 5.197 -10.169 16.290 1.00 96.81 80 GLY A CA 1
ATOM 639 C C . GLY A 1 80 ? 4.993 -9.659 17.719 1.00 96.81 80 GLY A C 1
ATOM 640 O O . GLY A 1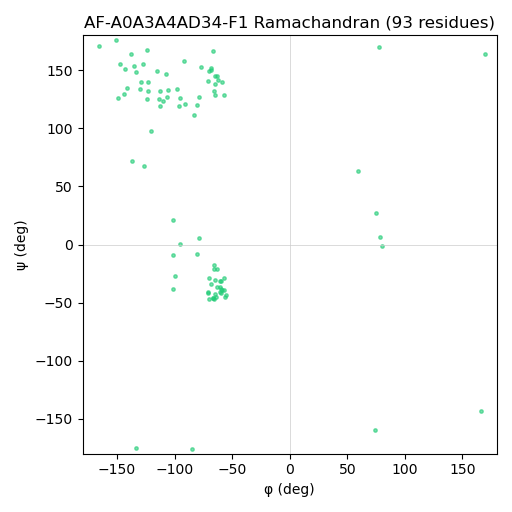 80 ? 4.349 -10.333 18.517 1.00 96.81 80 GLY A O 1
ATOM 641 N N . GLU A 1 81 ? 5.428 -8.427 17.986 1.00 97.31 81 GLU A N 1
ATOM 642 C CA . GLU A 1 81 ? 5.375 -7.785 19.306 1.00 97.31 81 GLU A CA 1
ATOM 643 C C . GLU A 1 81 ? 4.128 -6.897 19.497 1.00 97.31 81 GLU A C 1
ATOM 645 O O . GLU A 1 81 ? 3.934 -6.287 20.547 1.00 97.31 81 GLU A O 1
ATOM 650 N N . THR A 1 82 ? 3.249 -6.800 18.490 1.00 97.81 82 THR A N 1
ATOM 651 C CA . THR A 1 82 ? 2.065 -5.916 18.507 1.00 97.81 82 THR A CA 1
ATOM 652 C C . THR A 1 82 ? 0.767 -6.679 18.191 1.00 97.81 82 THR A C 1
ATOM 654 O O . THR A 1 82 ? 0.111 -6.448 17.169 1.00 97.81 82 THR A O 1
ATOM 657 N N . PRO A 1 83 ? 0.316 -7.583 19.087 1.00 96.88 83 PRO A N 1
ATOM 658 C CA . PRO A 1 83 ? -0.743 -8.556 18.790 1.00 96.88 83 PRO A CA 1
ATOM 659 C C . PRO A 1 83 ? -2.087 -7.930 18.392 1.00 96.88 83 PRO A C 1
ATOM 661 O O . PRO A 1 83 ? -2.805 -8.491 17.568 1.00 96.88 83 PRO A O 1
ATOM 664 N N . ARG A 1 84 ? -2.425 -6.749 18.926 1.00 98.38 84 ARG A N 1
ATOM 665 C CA . ARG A 1 84 ? -3.670 -6.038 18.583 1.00 98.38 84 ARG A CA 1
ATOM 666 C C . ARG A 1 84 ? -3.650 -5.473 17.163 1.00 98.38 84 ARG A C 1
ATOM 668 O O . ARG A 1 84 ? -4.655 -5.572 16.470 1.00 98.38 84 ARG A O 1
ATOM 675 N N . ILE A 1 85 ? -2.516 -4.919 16.726 1.00 97.88 85 ILE A N 1
ATOM 676 C CA . ILE A 1 85 ? -2.356 -4.398 15.359 1.00 97.88 85 ILE A CA 1
ATOM 677 C C . ILE A 1 85 ? -2.405 -5.566 14.376 1.00 97.88 85 ILE A C 1
ATOM 679 O O . ILE A 1 85 ? -3.144 -5.529 13.396 1.00 97.88 85 ILE A O 1
ATOM 683 N N . ARG A 1 86 ? -1.682 -6.647 14.685 1.00 97.44 86 ARG A N 1
ATOM 684 C CA . ARG A 1 86 ? -1.692 -7.869 13.878 1.00 97.44 86 ARG A CA 1
ATOM 685 C C . ARG A 1 86 ? -3.096 -8.462 13.722 1.00 97.44 86 ARG A C 1
ATOM 687 O O . ARG A 1 86 ? -3.417 -8.938 12.640 1.00 97.44 86 ARG A O 1
ATOM 694 N N . ALA A 1 87 ? -3.922 -8.435 14.769 1.00 97.81 87 ALA A N 1
ATOM 695 C CA . ALA A 1 87 ? -5.308 -8.896 14.693 1.00 97.81 87 ALA A CA 1
ATOM 696 C C . ALA A 1 87 ? -6.154 -8.044 13.729 1.00 97.81 87 ALA A C 1
ATOM 698 O O . ALA A 1 87 ? -6.832 -8.608 12.880 1.00 97.81 87 ALA A O 1
ATOM 699 N N . MET A 1 88 ? -6.049 -6.711 13.791 1.00 98.00 88 MET A N 1
ATOM 700 C CA . MET A 1 88 ? -6.772 -5.820 12.866 1.00 98.00 88 MET A CA 1
ATOM 701 C C . MET A 1 88 ? -6.335 -6.010 11.407 1.00 98.00 88 MET A C 1
ATOM 703 O O . MET A 1 88 ? -7.155 -5.940 10.500 1.00 98.00 88 MET A O 1
ATOM 707 N N . LEU A 1 89 ? -5.045 -6.263 11.165 1.00 95.38 89 LEU A N 1
ATOM 708 C CA . LEU A 1 89 ? -4.542 -6.520 9.811 1.00 95.38 89 LEU A CA 1
ATOM 709 C C . LEU A 1 89 ? -5.042 -7.850 9.237 1.00 95.38 89 LEU A C 1
ATOM 711 O O . LEU A 1 89 ? -5.290 -7.930 8.039 1.00 95.38 89 LEU A O 1
ATOM 715 N N . ARG A 1 90 ? -5.211 -8.874 10.079 1.00 96.31 90 ARG A N 1
ATOM 716 C CA . ARG A 1 90 ? -5.834 -10.144 9.676 1.00 96.31 90 ARG A CA 1
ATOM 717 C C . ARG A 1 90 ? -7.304 -9.960 9.331 1.00 96.31 90 ARG A C 1
ATOM 719 O O . ARG A 1 90 ? -7.721 -10.361 8.255 1.00 96.31 90 ARG A O 1
ATOM 726 N N . GLU A 1 91 ? -8.042 -9.241 10.177 1.00 97.25 91 GLU A N 1
ATOM 727 C CA . GLU A 1 91 ? -9.436 -8.880 9.905 1.00 97.25 91 GLU A CA 1
ATOM 728 C C . GLU A 1 91 ? -9.572 -8.134 8.567 1.00 97.25 91 GLU A C 1
ATOM 730 O O . GLU A 1 91 ? -10.418 -8.484 7.749 1.00 97.25 91 GLU A O 1
ATOM 735 N N . LEU A 1 92 ? -8.684 -7.168 8.301 1.00 94.75 92 LEU A N 1
ATOM 736 C CA . LEU A 1 92 ? -8.627 -6.446 7.027 1.00 94.75 92 LEU A CA 1
ATOM 737 C C . LEU A 1 92 ? -8.371 -7.373 5.826 1.00 94.75 92 LEU A C 1
ATOM 739 O O . LEU A 1 92 ? -8.937 -7.149 4.757 1.00 94.75 92 LEU A O 1
ATOM 743 N N . ALA A 1 93 ? -7.520 -8.387 5.989 1.00 94.12 93 ALA A N 1
ATOM 744 C CA . ALA A 1 93 ? -7.201 -9.370 4.953 1.00 94.12 93 ALA A CA 1
ATOM 745 C C . ALA A 1 93 ? -8.255 -10.488 4.816 1.00 94.12 93 ALA A C 1
ATOM 747 O O . ALA A 1 93 ? -8.188 -11.267 3.866 1.00 94.12 93 ALA A O 1
ATOM 748 N N . GLY A 1 94 ? -9.229 -10.561 5.731 1.00 93.19 94 GLY A N 1
ATOM 749 C CA . GLY A 1 94 ? -10.211 -11.645 5.796 1.00 93.19 94 GLY A CA 1
ATOM 750 C C . GLY A 1 94 ? -9.658 -12.965 6.353 1.00 93.19 94 GLY A C 1
ATOM 751 O O . GLY A 1 94 ? -10.168 -14.023 5.982 1.00 93.19 94 GLY A O 1
ATOM 752 N N . GLU A 1 95 ? -8.626 -12.909 7.206 1.00 84.81 95 GLU A N 1
ATOM 753 C CA . GLU A 1 95 ? -7.943 -14.053 7.848 1.00 84.81 95 GLU A CA 1
ATOM 754 C C . GLU A 1 95 ? -8.252 -14.219 9.346 1.00 84.81 95 GLU A C 1
ATOM 756 O O . GLU A 1 95 ? -8.494 -13.207 10.044 1.00 84.81 95 GLU A O 1
#

Secondary structure (DSSP, 8-state):
-PPPSSEEEEETTEEEEEEEEEE---SS-EEEEEEEEE-SSTTTT-EEEEEEEE-TT-PBPS--EEEEHHHHHHHHHHGGG-HHHHHHHHHHHT-

Foldseek 3Di:
DDDDPFDKDDDPVFIFTFHDKDWDDDPAKIWIWTWTATPDDPRHRWIKIWTWIAGPVRHTDPDIDIGTPVNVVVVVVVCVVVVVVVVVVCVVVVD

pLDDT: mean 92.73, std 6.98, range [57.22, 98.38]

Nearest PDB structures (foldseek):
  3t0a-assembly1_A  TM=5.154E-01  e=7.622E+00  Escherichia coli K-12
  6cvm-assembly1_A  TM=5.261E-01  e=9.953E+00  Escherichia coli K-12

Mean predicted aligned error: 3.89 Å